Protein AF-A0A7K1KAT3-F1 (afdb_monomer_lite)

Structure (mmCIF, N/CA/C/O backbone):
data_AF-A0A7K1KAT3-F1
#
_entry.id   AF-A0A7K1KAT3-F1
#
loop_
_atom_site.group_PDB
_atom_site.id
_atom_site.type_symbol
_atom_si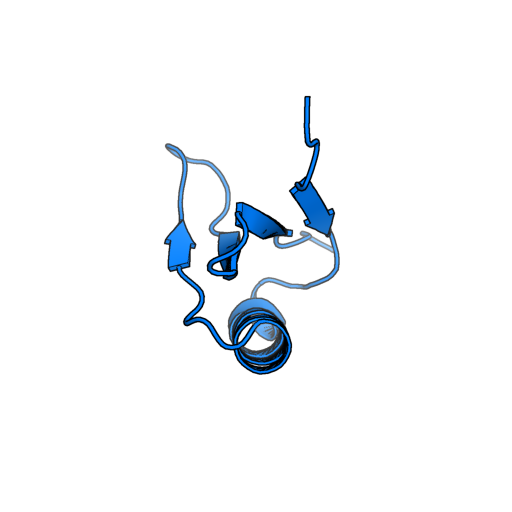te.label_atom_id
_atom_site.label_alt_id
_atom_site.label_comp_id
_atom_site.label_asym_id
_atom_site.label_entity_id
_atom_site.label_seq_id
_atom_site.pdbx_PDB_ins_code
_atom_site.Cartn_x
_atom_site.Cartn_y
_atom_site.Cartn_z
_atom_site.occupancy
_atom_site.B_iso_or_equiv
_atom_site.auth_seq_id
_atom_site.auth_comp_id
_atom_site.auth_asym_id
_atom_site.auth_atom_id
_atom_site.pdbx_PDB_model_num
ATOM 1 N N . MET A 1 1 ? 7.055 0.370 21.398 1.00 41.25 1 MET A N 1
ATOM 2 C CA . MET A 1 1 ? 7.073 0.754 19.972 1.00 41.25 1 MET A CA 1
ATOM 3 C C . MET A 1 1 ? 6.219 -0.246 19.218 1.00 41.25 1 MET A C 1
ATOM 5 O O . MET A 1 1 ? 6.519 -1.430 19.290 1.00 41.25 1 MET A O 1
ATOM 9 N N . ARG A 1 2 ? 5.131 0.192 18.581 1.00 61.44 2 ARG A N 1
ATOM 10 C CA . ARG A 1 2 ? 4.321 -0.670 17.715 1.00 61.44 2 ARG A CA 1
ATOM 11 C C . ARG A 1 2 ? 4.845 -0.479 16.296 1.00 61.44 2 ARG A C 1
ATOM 13 O O . ARG A 1 2 ? 4.504 0.495 15.643 1.00 61.44 2 ARG A O 1
ATOM 20 N N . LEU A 1 3 ? 5.783 -1.332 15.894 1.00 55.03 3 LEU A N 1
ATOM 21 C CA . LEU A 1 3 ? 6.291 -1.361 14.525 1.00 55.03 3 LEU A CA 1
ATOM 22 C C . LEU A 1 3 ? 5.249 -2.080 13.674 1.00 55.03 3 LEU A C 1
ATOM 24 O O . LEU A 1 3 ? 5.120 -3.298 13.735 1.00 55.03 3 LEU A O 1
ATOM 28 N N . SER A 1 4 ? 4.458 -1.294 12.958 1.00 81.88 4 SER A N 1
ATOM 29 C CA . SER A 1 4 ? 3.300 -1.744 12.194 1.00 81.88 4 SER A CA 1
ATOM 30 C C . SER A 1 4 ? 3.444 -1.415 10.709 1.00 81.88 4 SER A C 1
ATOM 32 O O . SER A 1 4 ? 2.449 -1.185 10.040 1.00 81.88 4 SER A O 1
ATOM 34 N N . LEU A 1 5 ? 4.679 -1.378 10.196 1.00 90.19 5 LEU A N 1
ATOM 35 C CA . LEU A 1 5 ? 4.975 -1.119 8.789 1.00 90.19 5 LEU A CA 1
ATOM 36 C C . LEU A 1 5 ? 5.491 -2.387 8.109 1.00 90.19 5 LEU A C 1
ATOM 38 O O . LEU A 1 5 ? 6.489 -2.965 8.540 1.00 90.19 5 LEU A O 1
ATOM 42 N N . ILE A 1 6 ? 4.852 -2.759 7.006 1.00 91.19 6 ILE A N 1
ATOM 43 C CA . ILE A 1 6 ? 5.360 -3.752 6.062 1.00 91.19 6 ILE A CA 1
ATOM 44 C C . ILE A 1 6 ? 5.577 -3.057 4.720 1.00 91.19 6 ILE A C 1
ATOM 46 O O . ILE A 1 6 ? 4.687 -2.378 4.214 1.00 91.19 6 ILE A O 1
ATOM 50 N N . VAL A 1 7 ? 6.758 -3.241 4.134 1.00 91.06 7 VAL A N 1
ATOM 51 C CA . VAL A 1 7 ? 7.084 -2.747 2.792 1.00 91.06 7 VAL A CA 1
ATOM 52 C C . VAL A 1 7 ? 7.168 -3.939 1.850 1.00 91.06 7 VAL A C 1
ATOM 54 O O . VAL A 1 7 ? 7.927 -4.874 2.103 1.00 91.06 7 VAL A O 1
ATOM 57 N N . LEU A 1 8 ? 6.389 -3.913 0.771 1.00 89.06 8 LEU A N 1
ATOM 58 C CA . LEU A 1 8 ? 6.318 -4.983 -0.217 1.00 89.06 8 LEU A CA 1
ATOM 59 C C . LEU A 1 8 ? 6.821 -4.497 -1.576 1.00 89.06 8 LEU A C 1
ATOM 61 O O . LEU A 1 8 ? 6.248 -3.588 -2.177 1.00 89.06 8 LEU A O 1
ATOM 65 N N . TYR A 1 9 ? 7.850 -5.173 -2.083 1.00 85.56 9 TYR A N 1
ATOM 66 C CA . TYR A 1 9 ? 8.299 -5.086 -3.473 1.00 85.56 9 TYR A CA 1
ATOM 67 C C . TYR A 1 9 ? 7.633 -6.213 -4.257 1.00 85.56 9 TYR A C 1
ATOM 69 O O . TYR A 1 9 ? 8.220 -7.274 -4.452 1.00 85.56 9 TYR A O 1
ATOM 77 N N . ALA A 1 10 ? 6.362 -6.040 -4.601 1.00 69.06 10 ALA A N 1
ATOM 78 C CA . ALA A 1 10 ? 5.543 -7.153 -5.088 1.00 69.06 10 ALA A CA 1
ATOM 79 C C . ALA A 1 10 ? 4.946 -6.931 -6.481 1.00 69.06 10 ALA A C 1
ATOM 81 O O . ALA A 1 10 ? 4.314 -7.838 -7.014 1.00 69.06 10 ALA A O 1
ATOM 82 N N . ALA A 1 11 ? 5.108 -5.744 -7.066 1.00 70.38 11 ALA A N 1
ATOM 83 C CA . ALA A 1 11 ? 4.310 -5.351 -8.215 1.00 70.38 11 ALA A CA 1
ATOM 84 C C . ALA A 1 11 ? 5.127 -4.625 -9.273 1.00 70.38 11 ALA A C 1
ATOM 86 O O . ALA A 1 11 ? 5.963 -3.783 -8.965 1.00 70.38 11 ALA A O 1
ATOM 87 N N . THR A 1 12 ? 4.830 -4.905 -10.534 1.00 82.38 12 THR A N 1
ATOM 88 C CA . THR A 1 12 ? 5.238 -4.044 -11.646 1.00 82.38 12 THR A CA 1
ATOM 89 C C . THR A 1 12 ? 4.452 -2.732 -11.597 1.00 82.38 12 THR A C 1
ATOM 91 O O . THR A 1 12 ? 3.352 -2.683 -11.044 1.00 82.38 12 THR A O 1
ATOM 94 N N . ALA A 1 13 ? 4.961 -1.674 -12.235 1.00 79.75 13 ALA A N 1
ATOM 95 C CA . ALA A 1 13 ? 4.238 -0.400 -12.344 1.00 79.75 13 ALA A CA 1
ATOM 96 C C . ALA A 1 13 ? 2.804 -0.568 -12.894 1.00 79.75 13 ALA A C 1
ATOM 98 O O . ALA A 1 13 ? 1.880 0.097 -12.434 1.00 79.75 13 ALA A O 1
ATOM 99 N N . GLU A 1 14 ? 2.608 -1.509 -13.821 1.00 85.44 14 GLU A N 1
ATOM 100 C CA . GLU A 1 14 ? 1.305 -1.832 -14.412 1.00 85.44 14 GLU A CA 1
ATOM 101 C C . GLU A 1 14 ? 0.312 -2.417 -13.395 1.00 85.44 14 GLU A C 1
ATOM 103 O O . GLU A 1 14 ? -0.867 -2.068 -13.386 1.00 85.44 14 GLU A O 1
ATOM 108 N N . THR A 1 15 ? 0.783 -3.290 -12.503 1.00 89.31 15 THR A N 1
ATOM 109 C CA . THR A 1 15 ? -0.080 -3.977 -11.528 1.00 89.31 15 THR A CA 1
ATOM 110 C C . THR A 1 15 ? -0.332 -3.148 -10.267 1.00 89.31 15 THR A C 1
ATOM 112 O O . THR A 1 15 ? -1.219 -3.480 -9.476 1.00 89.31 15 THR A O 1
ATOM 115 N N . MET A 1 16 ? 0.385 -2.035 -10.083 1.00 90.00 16 MET A N 1
ATOM 116 C CA . MET A 1 16 ? 0.339 -1.255 -8.846 1.00 90.00 16 MET A CA 1
ATOM 117 C C . MET A 1 16 ? -1.038 -0.734 -8.438 1.00 90.00 16 MET A C 1
ATOM 119 O O . MET A 1 16 ? -1.405 -0.934 -7.277 1.00 90.00 16 MET A O 1
ATOM 123 N N . PRO A 1 17 ? -1.854 -0.164 -9.342 1.00 91.75 17 PRO A N 1
ATOM 124 C CA . PRO A 1 17 ? -3.201 0.269 -8.981 1.00 91.75 17 PRO A CA 1
ATOM 125 C C . PRO A 1 17 ? -4.088 -0.883 -8.487 1.00 91.75 17 PRO A C 1
ATOM 127 O O . PRO A 1 17 ? -4.901 -0.702 -7.583 1.00 91.75 17 PRO A O 1
ATOM 130 N N . MET A 1 18 ? -3.928 -2.087 -9.048 1.00 93.44 18 MET A N 1
ATOM 131 C CA . MET A 1 18 ? -4.699 -3.263 -8.634 1.00 93.44 18 MET A CA 1
ATOM 132 C C . MET A 1 18 ? -4.288 -3.731 -7.236 1.00 93.44 18 MET A C 1
ATOM 134 O O . MET A 1 18 ? -5.148 -3.964 -6.388 1.00 93.44 18 MET A O 1
ATOM 138 N N . VAL A 1 19 ? -2.982 -3.831 -6.980 1.00 93.31 19 VAL A N 1
ATOM 139 C CA . VAL A 1 19 ? -2.451 -4.260 -5.678 1.00 93.31 19 VAL A CA 1
ATOM 140 C C . VAL A 1 19 ? -2.813 -3.249 -4.586 1.00 93.31 19 VAL A C 1
ATOM 142 O O . VAL A 1 19 ? -3.236 -3.644 -3.502 1.00 93.31 19 VA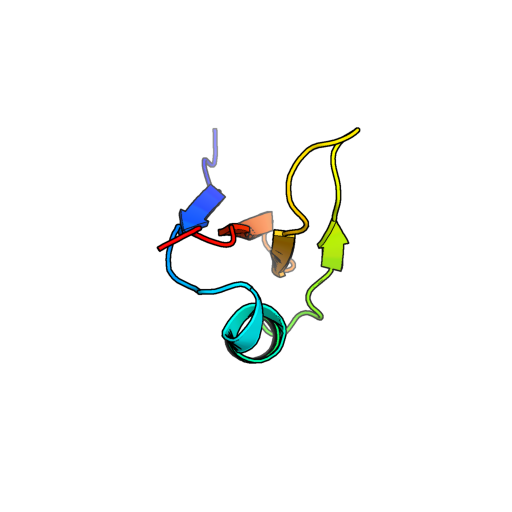L A O 1
ATOM 145 N N . ALA A 1 20 ? -2.744 -1.949 -4.884 1.00 94.06 20 ALA A N 1
ATOM 146 C CA . ALA A 1 20 ? -3.178 -0.896 -3.970 1.00 94.06 20 ALA A CA 1
ATOM 147 C C . ALA A 1 20 ? -4.656 -1.038 -3.586 1.00 94.06 20 ALA A C 1
ATOM 149 O O . ALA A 1 20 ? -4.994 -0.996 -2.404 1.00 94.06 20 ALA A O 1
ATOM 150 N N . ARG A 1 21 ? -5.536 -1.297 -4.563 1.00 95.44 21 ARG A N 1
ATOM 151 C CA . ARG A 1 21 ? -6.962 -1.554 -4.305 1.00 95.44 21 ARG A CA 1
ATOM 152 C C . ARG A 1 21 ? -7.194 -2.817 -3.480 1.00 95.44 21 ARG A C 1
ATOM 154 O O . ARG A 1 21 ? -8.072 -2.815 -2.623 1.00 95.44 21 ARG A O 1
ATOM 161 N N . PHE A 1 22 ? -6.421 -3.877 -3.718 1.00 95.31 22 PHE A N 1
ATOM 162 C CA . PHE A 1 22 ? -6.509 -5.104 -2.926 1.00 95.31 22 PHE A CA 1
ATOM 163 C C . PHE A 1 22 ? -6.201 -4.839 -1.448 1.00 95.31 22 PHE A C 1
ATOM 165 O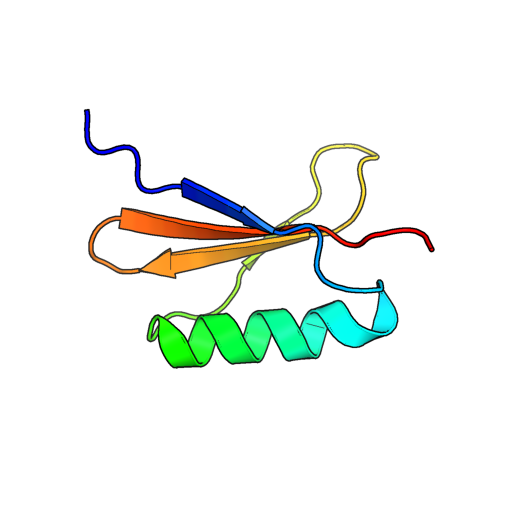 O . PHE A 1 22 ? -7.008 -5.184 -0.586 1.00 95.31 22 PHE A O 1
ATOM 172 N N . TYR A 1 23 ? -5.076 -4.183 -1.150 1.00 94.25 23 TYR A N 1
ATOM 173 C CA . TYR A 1 23 ? -4.718 -3.871 0.236 1.00 94.25 23 TYR A CA 1
ATOM 174 C C . TYR A 1 23 ? -5.649 -2.834 0.860 1.00 94.25 23 TYR A C 1
ATOM 176 O O . TYR A 1 23 ? -5.959 -2.949 2.042 1.00 94.25 23 TYR A O 1
ATOM 184 N N . GLY A 1 24 ? -6.159 -1.886 0.071 1.00 95.44 24 GLY A N 1
ATOM 185 C CA . GLY A 1 24 ? -7.182 -0.957 0.535 1.00 95.44 24 GLY A CA 1
ATOM 186 C C . GLY A 1 24 ? -8.464 -1.663 0.977 1.00 95.44 24 GLY A C 1
ATOM 187 O O . GLY A 1 24 ? -8.976 -1.416 2.067 1.00 95.44 24 GLY A O 1
ATOM 188 N N . ALA A 1 25 ? -8.931 -2.633 0.186 1.00 96.81 25 ALA A N 1
ATOM 189 C CA . ALA A 1 25 ? -10.072 -3.466 0.553 1.00 96.81 25 ALA A CA 1
ATOM 190 C C . ALA A 1 25 ? -9.783 -4.346 1.781 1.00 96.81 25 ALA A C 1
ATOM 192 O O . ALA A 1 25 ? -10.634 -4.468 2.659 1.00 96.81 25 ALA A O 1
ATOM 193 N N . ALA A 1 26 ? -8.584 -4.932 1.869 1.00 93.75 26 ALA A N 1
ATOM 194 C CA . ALA A 1 26 ? -8.195 -5.800 2.981 1.00 93.75 26 ALA A CA 1
ATOM 195 C C . ALA A 1 26 ? -8.081 -5.048 4.319 1.00 93.75 26 ALA A C 1
ATOM 197 O O . ALA A 1 26 ? -8.438 -5.594 5.361 1.00 93.75 26 ALA A O 1
ATOM 198 N N . LEU A 1 27 ? -7.598 -3.803 4.290 1.00 93.19 27 LEU A N 1
ATOM 199 C CA . LEU A 1 27 ? -7.425 -2.953 5.473 1.00 93.19 27 LEU A CA 1
ATOM 200 C C . LEU A 1 27 ? -8.612 -2.010 5.724 1.00 93.19 27 LEU A C 1
ATOM 202 O O . LEU A 1 27 ? -8.616 -1.275 6.709 1.00 93.19 27 LEU A O 1
ATOM 206 N N . GLY A 1 28 ? -9.623 -2.024 4.850 1.00 95.00 28 GLY A N 1
ATOM 207 C CA . GLY A 1 28 ? -10.806 -1.172 4.961 1.00 95.00 28 GLY A CA 1
ATOM 208 C C . GLY A 1 28 ? -10.480 0.322 4.908 1.00 95.00 28 GLY A C 1
ATOM 209 O O . GLY A 1 28 ? -11.093 1.108 5.626 1.00 95.00 28 GLY A O 1
ATOM 210 N N . THR A 1 29 ? -9.475 0.719 4.125 1.00 95.81 29 THR A N 1
ATOM 211 C CA . THR A 1 29 ? -9.030 2.114 3.974 1.00 95.81 29 THR A CA 1
ATOM 212 C C . THR A 1 29 ? -8.578 2.370 2.540 1.00 95.81 29 THR A C 1
ATOM 214 O O . THR A 1 29 ? -7.991 1.497 1.912 1.00 95.81 29 THR A O 1
ATOM 217 N N . GLU A 1 30 ? -8.833 3.561 2.004 1.00 96.25 30 GLU A N 1
ATOM 218 C CA . GLU A 1 30 ? -8.400 3.902 0.647 1.00 96.25 30 GLU A CA 1
ATOM 219 C C . GLU A 1 30 ? -6.866 4.013 0.545 1.00 96.25 30 GLU A C 1
ATOM 221 O O . GLU A 1 30 ? -6.232 4.614 1.419 1.00 96.25 30 GLU A O 1
ATOM 226 N N . PRO A 1 31 ? -6.249 3.459 -0.513 1.00 95.88 31 PRO A N 1
ATOM 227 C CA . PRO A 1 31 ? -4.823 3.603 -0.748 1.00 95.88 31 PRO A CA 1
ATOM 228 C C . PRO A 1 31 ? -4.464 5.041 -1.129 1.00 95.88 31 PRO A C 1
ATOM 230 O O . PRO A 1 31 ? -5.146 5.689 -1.923 1.00 95.88 31 PRO A O 1
ATOM 233 N N . VAL A 1 32 ? -3.328 5.511 -0.627 1.00 96.12 32 VAL A N 1
ATOM 234 C CA . VAL A 1 32 ? -2.770 6.825 -0.947 1.00 96.12 32 VAL A CA 1
ATOM 235 C C . VAL A 1 32 ? -1.626 6.646 -1.931 1.00 96.12 32 VAL A C 1
ATOM 237 O O . VAL A 1 32 ? -0.692 5.892 -1.672 1.00 96.12 32 VAL A O 1
ATOM 240 N N . ALA A 1 33 ? -1.702 7.330 -3.072 1.00 93.00 33 ALA A N 1
ATOM 241 C CA . ALA A 1 33 ? -0.589 7.409 -4.009 1.00 93.00 33 ALA A CA 1
ATOM 242 C C . ALA A 1 33 ? 0.453 8.407 -3.491 1.00 93.00 33 ALA A C 1
ATOM 244 O O . ALA A 1 33 ? 0.130 9.557 -3.195 1.00 93.00 33 ALA A O 1
ATOM 245 N N . GLU A 1 34 ? 1.708 7.984 -3.439 1.00 89.81 34 GLU A N 1
ATOM 246 C CA . GLU A 1 34 ? 2.823 8.771 -2.929 1.00 89.81 34 GLU A CA 1
ATOM 247 C C . GLU A 1 34 ? 3.992 8.787 -3.920 1.00 89.81 34 GLU A C 1
ATOM 249 O O . GLU A 1 34 ? 4.228 7.843 -4.680 1.00 89.81 34 GLU A O 1
ATOM 254 N N . ARG A 1 35 ? 4.745 9.889 -3.910 1.00 87.50 35 ARG A N 1
ATOM 255 C CA . ARG A 1 35 ? 6.012 10.031 -4.631 1.00 87.50 35 ARG A CA 1
ATOM 256 C C . ARG A 1 35 ? 6.951 10.887 -3.793 1.00 87.50 35 ARG A C 1
ATOM 258 O O . ARG A 1 35 ? 6.635 12.036 -3.493 1.00 87.50 35 ARG A O 1
ATOM 265 N N . HIS A 1 36 ? 8.100 10.340 -3.406 1.00 85.12 36 HIS A N 1
ATOM 266 C CA . HIS A 1 36 ? 9.093 11.074 -2.618 1.00 85.12 36 HIS A CA 1
ATOM 267 C C . HIS A 1 36 ? 10.174 11.620 -3.555 1.00 85.12 36 HIS A C 1
ATOM 269 O O . HIS A 1 36 ? 10.996 10.867 -4.073 1.00 85.12 36 HIS A O 1
ATOM 275 N N . GLY A 1 37 ? 10.149 12.931 -3.807 1.00 87.06 37 GLY A N 1
ATOM 276 C CA . GLY A 1 37 ? 11.070 13.591 -4.738 1.00 87.06 37 GLY A CA 1
ATOM 277 C C . GLY A 1 37 ? 10.978 13.020 -6.158 1.00 87.06 37 GLY A C 1
ATOM 278 O O . GLY A 1 37 ? 9.891 12.929 -6.731 1.00 87.06 37 GLY A O 1
ATOM 279 N N . GLU A 1 38 ? 12.124 12.606 -6.699 1.00 84.12 38 GLU A N 1
ATOM 280 C CA . GLU A 1 38 ? 12.244 11.934 -8.005 1.00 84.12 38 GLU A CA 1
ATOM 281 C C . GLU A 1 38 ? 12.205 10.397 -7.898 1.00 84.12 38 GLU A C 1
ATOM 283 O O . GLU A 1 38 ? 12.503 9.690 -8.859 1.00 84.12 38 GLU A O 1
ATOM 288 N N . GLY A 1 39 ? 11.858 9.862 -6.723 1.00 80.00 39 GLY A N 1
ATOM 289 C CA . GLY A 1 39 ? 11.701 8.427 -6.507 1.00 80.00 39 GLY A CA 1
ATOM 290 C C . GLY A 1 39 ? 10.483 7.830 -7.227 1.00 80.00 39 GLY A C 1
ATOM 291 O O . GLY A 1 39 ? 9.611 8.561 -7.710 1.00 80.00 39 GLY A O 1
ATOM 292 N N . PRO A 1 40 ? 10.392 6.489 -7.284 1.00 81.62 40 PRO A N 1
ATOM 293 C CA . PRO A 1 40 ? 9.275 5.811 -7.925 1.00 81.62 40 PRO A CA 1
ATOM 294 C C . PRO A 1 40 ? 7.953 6.121 -7.217 1.00 81.62 40 PRO A C 1
ATOM 296 O O . PRO A 1 40 ? 7.890 6.292 -5.993 1.00 81.62 40 PRO A O 1
ATOM 299 N N . GLN A 1 41 ? 6.879 6.157 -8.005 1.00 86.69 41 GLN A N 1
ATOM 300 C CA . GLN A 1 41 ? 5.533 6.187 -7.452 1.00 86.69 41 GLN A CA 1
ATOM 301 C C . GLN A 1 41 ? 5.283 4.912 -6.642 1.00 86.69 41 GLN A C 1
ATOM 303 O O . GLN A 1 41 ? 5.642 3.810 -7.062 1.00 86.69 41 GLN A O 1
ATOM 308 N N . HIS A 1 42 ? 4.647 5.076 -5.491 1.00 91.00 42 HIS A N 1
ATOM 309 C CA . HIS A 1 42 ? 4.240 3.985 -4.624 1.00 91.00 42 HIS A CA 1
ATOM 31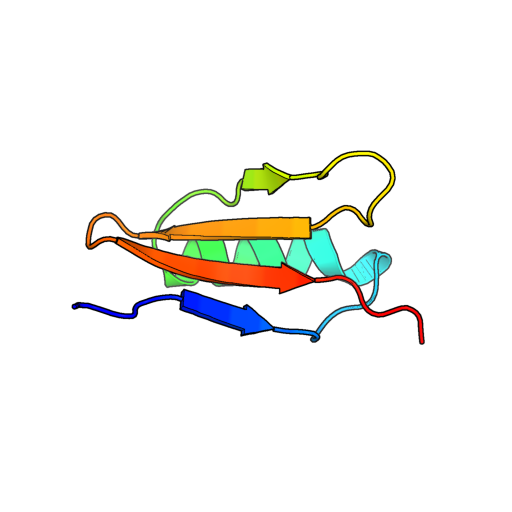0 C C . HIS A 1 42 ? 2.868 4.250 -4.021 1.00 91.00 42 HIS A C 1
ATOM 312 O O . HIS A 1 42 ? 2.303 5.334 -4.175 1.00 91.00 42 HIS A O 1
ATOM 318 N N . PHE A 1 43 ? 2.329 3.239 -3.348 1.00 94.56 43 PHE A N 1
ATOM 319 C CA . PHE A 1 43 ? 1.103 3.376 -2.576 1.00 94.56 43 PHE A CA 1
ATOM 320 C C . PHE A 1 43 ? 1.354 3.054 -1.112 1.00 94.56 43 PHE A C 1
ATOM 322 O O . PHE A 1 43 ? 2.147 2.166 -0.798 1.00 94.56 43 PHE A O 1
ATOM 329 N N . SER A 1 44 ? 0.642 3.732 -0.225 1.00 94.81 44 SER A N 1
ATOM 330 C CA . SER A 1 44 ? 0.527 3.347 1.175 1.00 94.81 44 SER A CA 1
ATOM 331 C C . SER A 1 44 ? -0.935 3.087 1.526 1.00 94.81 44 SER A C 1
ATOM 333 O O . SER A 1 44 ? -1.851 3.697 0.975 1.00 94.81 44 SER A O 1
ATOM 335 N N . VAL A 1 45 ? -1.168 2.143 2.432 1.00 95.44 45 VAL A N 1
ATOM 336 C CA . VAL A 1 45 ? -2.485 1.881 3.018 1.00 95.44 45 VAL A CA 1
ATOM 337 C C . VAL A 1 45 ? -2.291 1.779 4.516 1.00 95.44 45 VAL A C 1
ATOM 339 O O . VAL A 1 45 ? -1.524 0.928 4.961 1.00 95.44 45 VAL A O 1
ATOM 342 N N . THR A 1 46 ? -2.949 2.646 5.284 1.00 94.94 46 THR A N 1
ATOM 343 C CA . THR A 1 46 ? -2.850 2.655 6.748 1.00 94.94 46 THR A CA 1
ATOM 344 C C . THR A 1 46 ? -4.221 2.456 7.364 1.00 94.94 46 THR A C 1
ATOM 346 O O . THR A 1 46 ? -5.110 3.265 7.129 1.00 94.94 46 THR A O 1
ATOM 349 N N . ASP A 1 47 ? -4.394 1.394 8.147 1.00 92.88 47 ASP A N 1
ATOM 350 C CA . ASP A 1 47 ? -5.652 1.135 8.843 1.00 92.88 47 ASP A CA 1
ATOM 351 C C . ASP A 1 47 ? -5.861 2.100 10.035 1.00 92.88 47 ASP A C 1
ATOM 353 O O . ASP A 1 47 ? -4.912 2.741 10.505 1.00 92.88 47 ASP A O 1
ATOM 357 N N . PRO A 1 48 ? -7.084 2.199 10.594 1.00 90.44 48 PRO A N 1
ATOM 358 C CA . PRO A 1 48 ? -7.360 3.072 11.740 1.00 90.44 48 PRO A CA 1
ATOM 359 C C . PRO A 1 48 ? -6.582 2.718 13.013 1.00 90.44 48 PRO A C 1
ATOM 361 O O . PRO A 1 48 ? -6.482 3.533 13.930 1.00 90.44 48 PRO A O 1
ATOM 364 N N . ALA A 1 49 ? -6.045 1.500 13.100 1.00 90.44 49 ALA A N 1
ATOM 365 C CA . ALA A 1 49 ? -5.221 1.074 14.216 1.00 90.44 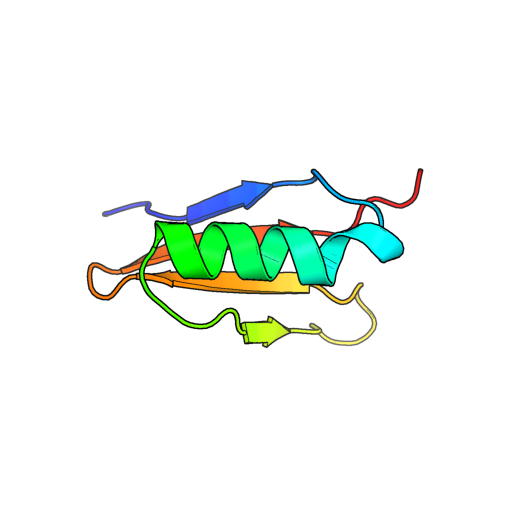49 ALA A CA 1
ATOM 366 C C . ALA A 1 49 ? -3.750 1.500 14.039 1.00 90.44 49 ALA A C 1
ATOM 368 O O . ALA A 1 49 ? -2.965 1.298 14.967 1.00 90.44 49 ALA A O 1
ATOM 369 N N . GLY A 1 50 ? -3.379 2.081 12.895 1.00 89.88 50 GLY A N 1
ATOM 370 C CA . GLY A 1 50 ? -2.033 2.541 12.568 1.00 89.88 50 GLY A CA 1
ATOM 371 C C . GLY A 1 50 ? -1.142 1.471 11.936 1.00 89.88 50 GLY A C 1
ATOM 372 O O . GLY A 1 50 ? 0.080 1.599 12.001 1.00 89.88 50 GLY A O 1
ATOM 373 N N . ASN A 1 51 ? -1.705 0.393 11.381 1.00 91.25 51 ASN A N 1
ATOM 374 C CA . ASN A 1 51 ? -0.937 -0.582 10.607 1.00 91.25 51 ASN A CA 1
ATOM 375 C C . ASN A 1 51 ? -0.845 -0.157 9.145 1.00 91.25 51 ASN A C 1
ATOM 377 O O . ASN A 1 51 ? -1.863 0.107 8.515 1.00 91.25 51 ASN A O 1
ATOM 381 N N . THR A 1 52 ? 0.372 -0.126 8.610 1.00 93.75 52 THR A N 1
ATOM 382 C CA . THR A 1 52 ? 0.696 0.397 7.288 1.00 93.75 52 THR A CA 1
ATOM 383 C C . THR A 1 52 ? 1.308 -0.678 6.397 1.00 93.75 52 THR A C 1
ATOM 385 O O . THR A 1 52 ? 2.272 -1.353 6.768 1.00 93.75 52 THR A O 1
ATOM 388 N N . VAL A 1 53 ? 0.795 -0.780 5.174 1.00 94.00 53 VAL A N 1
ATOM 389 C CA . VAL A 1 53 ? 1.438 -1.495 4.069 1.00 94.00 53 VAL A CA 1
ATOM 390 C C . VAL A 1 53 ? 1.887 -0.471 3.035 1.00 94.00 53 VAL A C 1
ATOM 392 O O . VAL A 1 53 ? 1.072 0.306 2.544 1.00 94.00 53 VAL A O 1
ATOM 395 N N . VAL A 1 54 ? 3.175 -0.478 2.697 1.00 93.88 54 VAL A N 1
ATOM 396 C CA . VAL A 1 54 ? 3.734 0.298 1.584 1.00 93.88 54 VAL A CA 1
ATOM 397 C C . VAL A 1 54 ? 4.018 -0.638 0.421 1.00 93.88 54 VAL A C 1
ATOM 399 O O . VAL A 1 54 ? 4.633 -1.692 0.579 1.00 93.88 54 VAL A O 1
ATOM 402 N N . LEU A 1 55 ? 3.565 -0.235 -0.756 1.00 92.00 55 LEU A N 1
ATOM 403 C CA . LEU A 1 55 ? 3.615 -0.990 -1.992 1.00 92.00 55 LEU A CA 1
ATOM 404 C C . LEU A 1 55 ? 4.541 -0.283 -2.972 1.00 92.00 55 LEU A C 1
ATOM 406 O O . LEU A 1 55 ? 4.195 0.771 -3.506 1.00 92.00 55 LEU A O 1
ATOM 410 N N . LEU A 1 56 ? 5.714 -0.869 -3.191 1.00 89.00 56 LEU A N 1
ATOM 411 C CA . L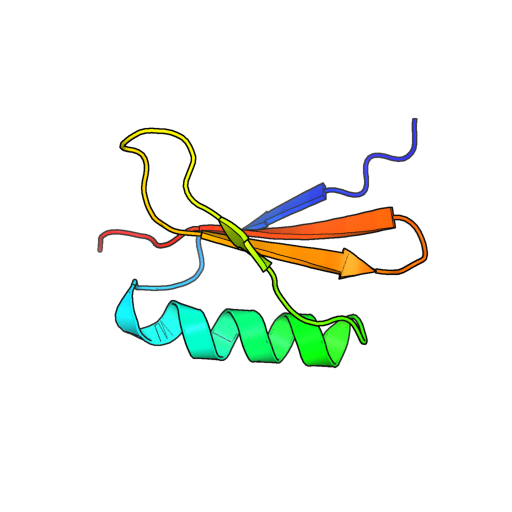EU A 1 56 ? 6.728 -0.330 -4.086 1.00 89.00 56 LEU A CA 1
ATOM 412 C C . LEU A 1 56 ? 6.702 -1.076 -5.419 1.00 89.00 56 LEU A C 1
ATOM 414 O O . LEU A 1 56 ? 6.715 -2.312 -5.460 1.00 89.00 56 LEU A O 1
ATOM 418 N N . GLY A 1 57 ? 6.705 -0.305 -6.507 1.00 81.56 57 GLY A N 1
ATOM 419 C CA . GLY A 1 57 ? 6.907 -0.839 -7.845 1.00 81.56 57 GLY A CA 1
ATOM 420 C C . GLY A 1 57 ? 8.319 -1.413 -7.987 1.00 81.56 57 GLY A C 1
ATOM 421 O O . GLY A 1 57 ? 9.298 -0.761 -7.628 1.00 81.56 57 GLY A O 1
ATOM 422 N N . SER A 1 58 ? 8.432 -2.622 -8.523 1.00 69.94 58 SER A N 1
ATOM 423 C CA . SER A 1 58 ? 9.689 -3.226 -8.948 1.00 69.94 58 SER A CA 1
ATOM 424 C C . SER A 1 58 ? 9.869 -2.988 -10.447 1.00 69.94 58 SER A C 1
ATOM 426 O O . SER A 1 58 ? 8.962 -3.252 -11.243 1.00 69.94 58 SER A O 1
ATOM 428 N N . SER A 1 59 ? 11.033 -2.466 -10.837 1.00 63.66 59 SER A N 1
ATOM 429 C CA . SER A 1 59 ? 11.524 -2.597 -12.207 1.00 63.66 59 SER A CA 1
ATOM 430 C C . SER A 1 59 ? 12.004 -4.037 -12.366 1.00 63.66 59 SER A C 1
ATOM 432 O O . SER A 1 59 ? 13.016 -4.401 -11.762 1.00 63.66 59 SER A O 1
ATOM 434 N N . ALA A 1 60 ? 11.242 -4.856 -13.087 1.00 55.00 60 ALA A N 1
ATOM 435 C CA . ALA A 1 60 ? 11.737 -6.150 -13.546 1.00 55.00 60 ALA A CA 1
ATOM 436 C C . ALA A 1 60 ? 12.961 -5.965 -14.456 1.00 55.00 60 ALA A C 1
ATOM 438 O O . ALA A 1 60 ? 12.999 -4.939 -15.177 1.00 55.00 60 ALA A O 1
#

Radius of gyration: 11.29 Å; chains: 1; bounding box: 23×21×34 Å

Secondary structure (DSSP, 8-state):
----EEEEEEE-TTTHHHHHHHHHHHHTSPPEEE--TTSPPEEEEE-TTS-EEEEEEP--

Foldseek 3Di:
DPPQEDEDQDAAPVCQVVVQVVVCVVQVHHWDWDDDDPHDIWIWGAHPVGHIYIYDHDDD

Sequence (60 aa):
MRLSLIVLYAATAETMPMVARFYGAALGTEPVAERHGEGPQHFSVTDPAGNTVVLLGSSA

pLDDT: mean 86.7, std 11.59, range [41.25, 96.81]